Protein AF-A0A2V8HVE6-F1 (afdb_monomer)

Nearest PDB structures (foldseek):
  4n27-assembly1_C  TM=9.584E-01  e=2.350E-01  Brucella abortus 2308
  7d74-assembly1_G  TM=9.894E-01  e=5.280E-01  Homo sapiens
  5vmk-assembly1_C  TM=9.649E-01  e=5.981E-01  Acinetobacter baumannii
  7d73-assembly1_F  TM=6.670E-01  e=1.261E-01  Homo sapiens
  3foq-assembly1_A  TM=5.589E-01  e=1.048E+00  Mycobacterium tuberculosis

Solvent-accessible surface area (backbone atoms only — not comparable to full-atom values): 3031 Å² total; per-residue (Å²): 110,64,46,76,38,66,76,44,44,77,41,82,48,49,74,33,66,37,23,37,40,24,37,48,16,36,39,27,48,25,37,39,23,40,48,19,35,38,24,39,48,19,39,30,75,46,74,46,79,45,53,66,64,37,73,44,57,60,65,39,76,82

Mean predic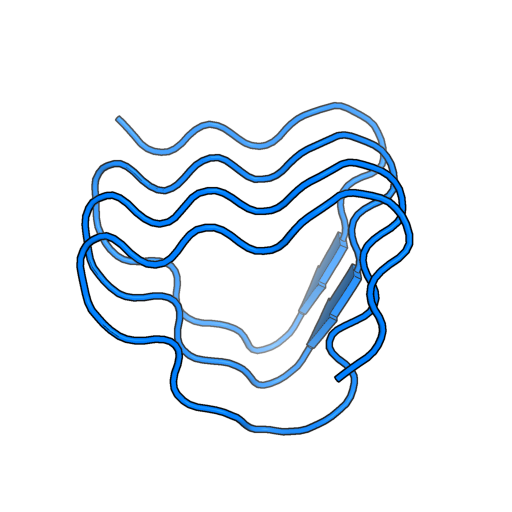ted aligned error: 3.52 Å

Foldseek 3Di:
DADADACEAAECEAADELEYHEHCEYHYLEYHAANEYHEANEYEHDHYYHYHNHYHYHPHYD

Radius of gyration: 9.66 Å; Cα contacts (8 Å, |Δi|>4): 193; chains: 1; bounding box: 19×22×23 Å

Secondary structure (DSSP, 8-state):
--EE-TT-EEES-EE-TT-EE-TT-EEES-EE-TT-EE-TT-EE-S--EEPTT-EEPTT-B-

Structure (mmCIF, N/CA/C/O backbone):
data_AF-A0A2V8HVE6-F1
#
_entry.id   AF-A0A2V8HVE6-F1
#
loop_
_atom_site.group_PDB
_atom_site.id
_atom_site.type_symbol
_atom_site.label_atom_id
_atom_site.label_alt_id
_atom_site.label_comp_id
_atom_site.label_asym_id
_atom_site.label_entity_id
_atom_site.label_seq_id
_atom_site.pdbx_PDB_ins_code
_atom_site.Cartn_x
_atom_site.Cartn_y
_atom_site.Cartn_z
_atom_site.occupancy
_atom_site.B_iso_or_equiv
_atom_site.auth_seq_id
_atom_site.auth_comp_id
_atom_site.auth_asym_id
_atom_site.auth_atom_id
_atom_site.pdbx_PDB_model_num
ATOM 1 N N . GLN A 1 1 ? 6.811 -12.118 -3.846 1.00 79.06 1 GLN A N 1
ATOM 2 C CA . GLN A 1 1 ? 5.739 -12.476 -2.886 1.00 79.06 1 GLN A CA 1
ATOM 3 C C . GLN A 1 1 ? 5.053 -11.188 -2.459 1.00 79.06 1 GLN A C 1
ATOM 5 O O . GLN A 1 1 ? 5.750 -10.192 -2.301 1.00 79.06 1 GLN A O 1
ATOM 10 N N . THR A 1 2 ? 3.724 -11.165 -2.365 1.00 87.62 2 THR A N 1
ATOM 11 C CA . THR A 1 2 ? 2.993 -9.986 -1.865 1.00 87.62 2 THR A CA 1
ATOM 12 C C . THR A 1 2 ? 3.090 -9.957 -0.342 1.00 87.62 2 THR A C 1
ATOM 14 O O . THR A 1 2 ? 2.916 -11.005 0.278 1.00 87.62 2 THR A O 1
ATOM 17 N N . HIS A 1 3 ? 3.396 -8.798 0.239 1.00 89.94 3 HIS A N 1
ATOM 18 C CA . HIS A 1 3 ? 3.462 -8.623 1.692 1.00 89.94 3 HIS A CA 1
ATOM 19 C C . HIS A 1 3 ? 2.358 -7.674 2.128 1.00 89.94 3 HIS A C 1
ATOM 21 O O . HIS A 1 3 ? 2.154 -6.628 1.510 1.00 89.94 3 HIS A O 1
ATOM 27 N N . VAL A 1 4 ? 1.652 -8.074 3.175 1.00 89.94 4 VAL A N 1
ATOM 28 C CA . VAL A 1 4 ? 0.581 -7.307 3.797 1.00 89.94 4 VAL A CA 1
ATOM 29 C C . VAL A 1 4 ? 0.947 -7.191 5.267 1.00 89.94 4 VAL A C 1
ATOM 31 O O . VAL A 1 4 ? 1.084 -8.209 5.944 1.00 89.94 4 VAL A O 1
ATOM 34 N N . GLU A 1 5 ? 1.191 -5.963 5.707 1.00 93.19 5 GLU A N 1
ATOM 35 C CA . GLU A 1 5 ? 1.606 -5.636 7.069 1.00 93.19 5 GLU A CA 1
ATOM 36 C C . GLU A 1 5 ? 0.415 -5.609 8.041 1.00 93.19 5 GLU A C 1
ATOM 38 O O . GLU A 1 5 ? -0.753 -5.755 7.668 1.00 93.19 5 GLU A O 1
ATOM 43 N N . GLU A 1 6 ? 0.720 -5.425 9.323 1.00 91.31 6 GLU A N 1
ATOM 44 C CA . GLU A 1 6 ? -0.259 -5.456 10.406 1.00 91.31 6 GLU A CA 1
ATOM 45 C C . GLU A 1 6 ? -1.345 -4.373 10.268 1.00 91.31 6 GLU A C 1
ATOM 47 O O . GLU A 1 6 ? -1.085 -3.217 9.926 1.00 91.31 6 GLU A O 1
ATOM 52 N N . SER A 1 7 ? -2.592 -4.752 10.567 1.00 91.56 7 SER A N 1
ATOM 53 C CA . SER A 1 7 ? -3.779 -3.883 10.480 1.00 91.56 7 SER A CA 1
ATOM 54 C C . SER A 1 7 ? -4.111 -3.347 9.078 1.00 91.56 7 SER A C 1
ATOM 56 O O . SER A 1 7 ? -4.958 -2.465 8.954 1.00 91.56 7 SER A O 1
ATOM 58 N N . ALA A 1 8 ? -3.493 -3.866 8.014 1.00 91.19 8 ALA A N 1
ATOM 59 C CA . ALA A 1 8 ? -3.902 -3.545 6.653 1.00 91.19 8 ALA A CA 1
ATOM 60 C C . ALA A 1 8 ? -5.246 -4.215 6.308 1.00 91.19 8 ALA A C 1
ATOM 62 O O . ALA A 1 8 ? -5.435 -5.414 6.525 1.00 91.19 8 ALA A O 1
ATOM 63 N N . ILE A 1 9 ? -6.177 -3.449 5.736 1.00 90.94 9 ILE A N 1
ATOM 64 C CA . ILE A 1 9 ? -7.487 -3.940 5.291 1.00 90.94 9 ILE A CA 1
ATOM 65 C C . ILE A 1 9 ? -7.528 -3.890 3.773 1.00 90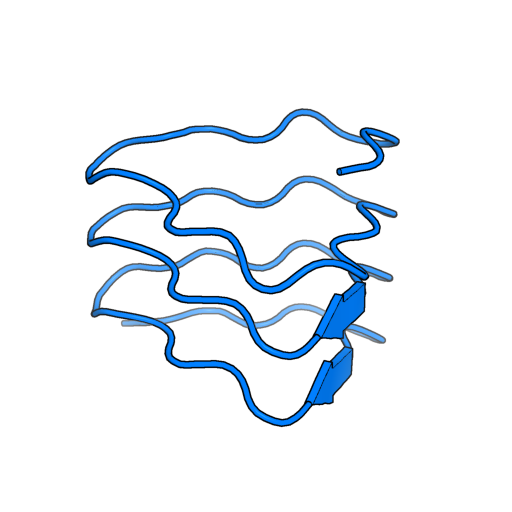.94 9 ILE A C 1
ATOM 67 O O . ILE A 1 9 ? -7.419 -2.823 3.174 1.00 90.94 9 ILE A O 1
ATOM 71 N N . VAL A 1 10 ? -7.732 -5.052 3.160 1.00 89.69 10 VAL A N 1
ATOM 72 C CA . VAL A 1 10 ? -7.904 -5.194 1.716 1.00 89.69 10 VAL A CA 1
ATOM 73 C C . VAL A 1 10 ? -9.304 -5.736 1.470 1.00 89.69 10 VAL A C 1
ATOM 75 O O . VAL A 1 10 ? -9.583 -6.889 1.789 1.00 89.69 10 VAL A O 1
ATOM 78 N N . ASP A 1 11 ? -10.185 -4.904 0.923 1.00 91.00 11 ASP A N 1
ATOM 79 C CA . ASP A 1 11 ? -11.577 -5.260 0.643 1.00 91.00 11 ASP A CA 1
ATOM 80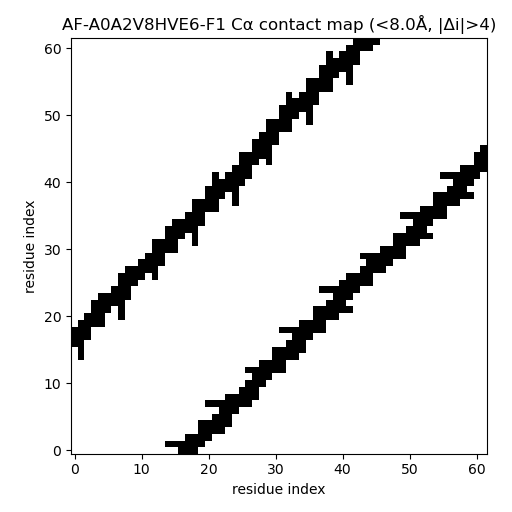 C C . ASP A 1 11 ? -11.894 -5.055 -0.841 1.00 91.00 11 ASP A C 1
ATOM 82 O O . ASP A 1 11 ? -11.575 -4.017 -1.422 1.00 91.00 11 ASP A O 1
ATOM 86 N N . GLY A 1 12 ? -12.460 -6.071 -1.494 1.00 87.31 12 GLY A N 1
ATOM 87 C CA . GLY A 1 12 ? -12.824 -6.012 -2.917 1.00 87.31 12 GLY A CA 1
ATOM 88 C C . GLY A 1 12 ? -11.698 -5.577 -3.870 1.00 87.31 12 GLY A C 1
ATOM 89 O O . GLY A 1 12 ? -11.985 -5.003 -4.917 1.00 87.31 12 GLY A O 1
ATOM 90 N N . SER A 1 13 ? -10.432 -5.797 -3.506 1.00 89.62 13 SER A N 1
ATOM 91 C CA . SER A 1 13 ? -9.267 -5.263 -4.224 1.00 89.62 13 SER A CA 1
ATOM 92 C C . SER A 1 13 ? -8.393 -6.373 -4.803 1.00 89.62 13 SER A C 1
ATOM 94 O O . SER A 1 13 ? -8.292 -7.465 -4.243 1.00 89.62 13 SER A O 1
ATOM 96 N N . ILE A 1 14 ? -7.737 -6.091 -5.928 1.00 90.00 14 ILE A N 1
ATOM 97 C CA . ILE A 1 14 ? -6.847 -7.026 -6.624 1.00 90.00 14 ILE A CA 1
ATOM 98 C C . ILE A 1 14 ? -5.414 -6.540 -6.455 1.00 90.00 14 ILE A C 1
ATOM 100 O O . ILE A 1 14 ? -5.071 -5.459 -6.922 1.00 90.00 14 ILE A O 1
ATOM 104 N N . ILE A 1 15 ? -4.560 -7.354 -5.833 1.00 89.19 15 ILE A N 1
ATOM 105 C CA . ILE A 1 15 ? -3.139 -7.038 -5.658 1.00 89.19 15 ILE A CA 1
ATOM 106 C C . ILE A 1 15 ? -2.308 -7.965 -6.536 1.00 89.19 15 ILE A C 1
ATOM 108 O O . ILE A 1 15 ? -2.283 -9.181 -6.335 1.00 89.19 15 ILE A O 1
ATOM 112 N N . TRP A 1 16 ? -1.610 -7.391 -7.512 1.00 90.94 16 TRP A N 1
ATOM 113 C CA . TRP A 1 16 ? -0.693 -8.132 -8.365 1.00 90.94 16 TRP A CA 1
ATOM 114 C C . TRP A 1 16 ? 0.581 -8.561 -7.601 1.00 90.94 16 TRP A C 1
ATOM 116 O O . TRP A 1 16 ? 0.886 -8.056 -6.516 1.00 90.94 16 TRP A O 1
ATOM 126 N N . PRO A 1 17 ? 1.357 -9.521 -8.143 1.00 89.88 17 PRO A N 1
AT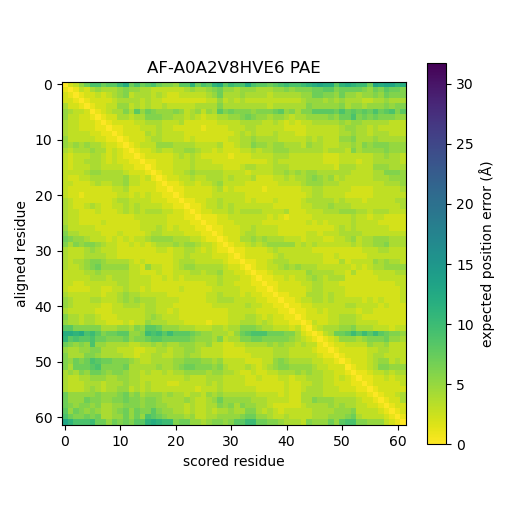OM 127 C CA . PRO A 1 17 ? 2.560 -10.027 -7.497 1.00 89.88 17 PRO A CA 1
ATOM 128 C C . PRO A 1 17 ? 3.570 -8.929 -7.147 1.00 89.88 17 PRO A C 1
ATOM 130 O O . PRO A 1 17 ? 3.787 -7.993 -7.918 1.00 89.88 17 PRO A O 1
ATOM 133 N N . ASN A 1 18 ? 4.245 -9.121 -6.010 1.00 90.75 18 ASN A N 1
ATOM 134 C CA . ASN A 1 18 ? 5.233 -8.194 -5.441 1.00 90.75 18 ASN A CA 1
ATOM 135 C C . ASN A 1 18 ? 4.639 -6.859 -4.964 1.00 90.75 18 ASN A C 1
ATOM 137 O O . ASN A 1 18 ? 5.348 -5.859 -4.938 1.00 90.75 18 ASN A O 1
ATOM 141 N N . GLY A 1 19 ? 3.361 -6.839 -4.582 1.00 90.31 19 GLY A N 1
ATOM 142 C CA . GLY A 1 19 ? 2.792 -5.722 -3.833 1.00 90.31 19 GLY A CA 1
ATOM 143 C C . GLY A 1 19 ? 3.311 -5.676 -2.391 1.00 90.31 19 GLY A C 1
ATOM 144 O O . GLY A 1 19 ? 3.502 -6.718 -1.757 1.00 90.31 19 GLY A O 1
ATOM 145 N N . TRP A 1 20 ? 3.521 -4.472 -1.878 1.00 92.00 20 TRP A N 1
ATOM 146 C CA . TRP A 1 20 ? 3.794 -4.185 -0.474 1.00 92.00 20 TRP A CA 1
ATOM 147 C C . TRP A 1 20 ? 2.678 -3.308 0.063 1.00 92.00 20 TRP A C 1
ATOM 149 O O . TRP A 1 20 ? 2.493 -2.201 -0.429 1.00 92.00 20 TRP A O 1
ATOM 159 N N . VAL A 1 21 ? 1.943 -3.808 1.051 1.00 91.88 21 VAL A N 1
ATOM 160 C CA . VAL A 1 21 ? 0.893 -3.064 1.740 1.00 91.88 21 VAL A CA 1
ATOM 161 C C . VAL A 1 21 ? 1.362 -2.757 3.149 1.00 91.88 21 VAL A C 1
ATOM 163 O O . VAL A 1 21 ? 1.494 -3.674 3.954 1.00 91.88 21 VAL A O 1
ATOM 166 N N . GLY A 1 22 ? 1.648 -1.483 3.410 1.00 92.31 22 GLY A N 1
ATOM 167 C CA . GLY A 1 22 ? 2.106 -0.988 4.700 1.00 92.31 22 GLY A CA 1
ATOM 168 C C . GLY A 1 22 ? 1.046 -1.085 5.802 1.00 92.31 22 GLY A C 1
ATOM 169 O O . GLY A 1 22 ? -0.127 -1.357 5.532 1.00 92.31 22 GLY A O 1
ATOM 170 N N . PRO A 1 23 ? 1.450 -0.866 7.062 1.00 93.88 23 PRO A N 1
ATOM 171 C CA . PRO A 1 23 ? 0.565 -1.027 8.206 1.00 93.88 23 PRO A CA 1
ATOM 172 C C . PRO A 1 23 ? -0.557 0.014 8.200 1.00 93.88 23 PRO A C 1
ATOM 174 O O . PRO A 1 23 ? -0.367 1.145 7.742 1.00 93.88 23 PRO A O 1
ATOM 177 N N . GLU A 1 24 ? -1.727 -0.366 8.716 1.00 93.19 24 GLU A N 1
ATOM 178 C CA . GLU A 1 24 ? -2.936 0.483 8.761 1.00 93.19 24 GLU A CA 1
ATOM 179 C C . GLU A 1 24 ? -3.401 0.994 7.377 1.00 93.19 24 GLU A C 1
ATOM 181 O O . GLU A 1 24 ? -4.167 1.955 7.281 1.00 93.19 24 GLU A O 1
ATOM 186 N N . ALA A 1 25 ? -2.927 0.391 6.281 1.00 92.38 25 ALA A N 1
ATOM 187 C CA . ALA A 1 25 ? -3.371 0.754 4.945 1.00 92.38 25 ALA A CA 1
ATOM 188 C C . ALA A 1 25 ? -4.762 0.169 4.665 1.00 92.38 25 ALA A C 1
ATOM 190 O O . ALA A 1 25 ? -5.010 -1.022 4.853 1.00 92.38 25 ALA A O 1
ATOM 191 N N . HIS A 1 26 ? -5.664 1.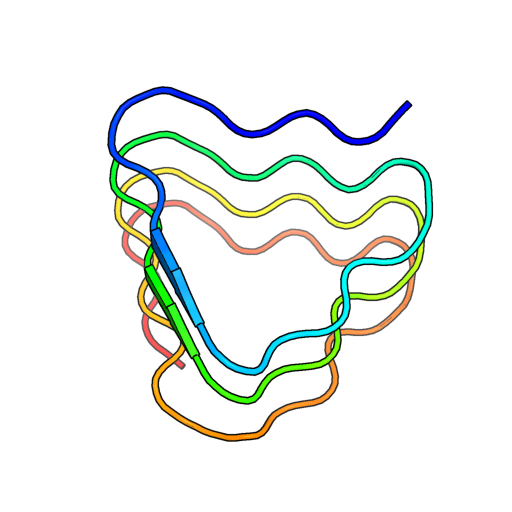005 4.169 1.00 92.56 26 HIS A N 1
ATOM 192 C CA . HIS A 1 26 ? -6.997 0.621 3.730 1.00 92.56 26 HIS A CA 1
ATOM 193 C C . HIS A 1 26 ? -7.057 0.661 2.211 1.00 92.56 26 HIS A C 1
ATOM 195 O O . HIS A 1 26 ? -6.876 1.711 1.603 1.00 92.56 26 HIS A O 1
ATOM 201 N N . VAL A 1 27 ? -7.308 -0.490 1.601 1.00 91.12 27 VAL A N 1
ATOM 202 C CA . VAL A 1 27 ? -7.368 -0.665 0.154 1.00 91.12 27 VAL A CA 1
ATOM 203 C C . VAL A 1 27 ? -8.732 -1.250 -0.186 1.00 91.12 27 VAL A C 1
ATOM 205 O O . VAL A 1 27 ? -8.999 -2.415 0.112 1.00 91.12 27 VAL A O 1
ATOM 208 N N . ARG A 1 28 ? -9.615 -0.436 -0.772 1.00 92.50 28 ARG A N 1
ATOM 209 C CA . ARG A 1 28 ? -10.988 -0.824 -1.112 1.00 92.50 28 ARG A CA 1
ATOM 210 C C . ARG A 1 28 ? -11.269 -0.683 -2.601 1.00 92.50 28 ARG A C 1
ATOM 212 O O . ARG A 1 28 ? -1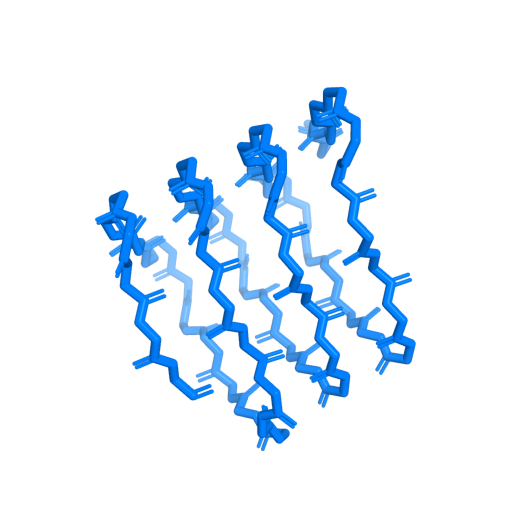1.013 0.362 -3.187 1.00 92.50 28 ARG A O 1
ATOM 219 N N . GLY A 1 29 ? -11.810 -1.737 -3.212 1.00 89.12 29 GLY A N 1
ATOM 220 C CA . GLY A 1 29 ? -12.272 -1.723 -4.603 1.00 89.12 29 GLY A CA 1
ATOM 221 C C . GLY A 1 29 ? -11.202 -1.431 -5.661 1.00 89.12 29 GLY A C 1
ATOM 222 O O . GLY A 1 29 ? -11.561 -1.090 -6.785 1.00 89.12 29 GLY A O 1
ATOM 223 N N . SER A 1 30 ? -9.910 -1.516 -5.333 1.00 90.38 30 SER A N 1
ATOM 224 C CA . SER A 1 30 ? -8.831 -1.017 -6.196 1.00 90.38 30 SER A CA 1
ATOM 225 C C . SER A 1 30 ? -7.959 -2.133 -6.769 1.00 90.38 30 SER A C 1
ATOM 227 O O . SER A 1 30 ? -7.923 -3.260 -6.272 1.00 90.38 30 SER A O 1
ATOM 229 N N . ILE A 1 31 ? -7.264 -1.826 -7.863 1.00 90.94 31 ILE A N 1
ATOM 230 C CA . ILE A 1 31 ? -6.362 -2.757 -8.542 1.00 90.94 31 ILE A CA 1
ATOM 231 C C . ILE A 1 31 ? -4.937 -2.230 -8.391 1.00 90.94 31 ILE A C 1
ATOM 233 O O . ILE A 1 31 ? -4.595 -1.202 -8.970 1.00 90.94 31 ILE A O 1
ATOM 237 N N . LEU A 1 32 ? -4.101 -2.941 -7.635 1.00 90.19 32 LEU A N 1
ATOM 238 C CA . LEU A 1 32 ? -2.687 -2.624 -7.441 1.00 90.19 32 LEU A CA 1
ATOM 239 C C . LEU A 1 32 ? -1.822 -3.410 -8.418 1.00 90.19 32 LEU A C 1
ATOM 241 O O . LEU A 1 32 ? -1.776 -4.636 -8.327 1.00 90.19 32 LEU A O 1
ATOM 245 N N . GLY A 1 33 ? -1.126 -2.711 -9.319 1.00 91.62 33 GLY A N 1
ATOM 246 C CA . GLY A 1 33 ? -0.160 -3.268 -10.267 1.00 91.62 33 GLY A CA 1
ATOM 247 C C . GLY A 1 33 ? 1.025 -4.003 -9.624 1.00 91.62 33 GLY A C 1
ATOM 248 O O . GLY A 1 33 ? 1.175 -4.093 -8.403 1.00 91.62 33 GLY A O 1
ATOM 249 N N . ARG A 1 34 ? 1.892 -4.573 -10.463 1.00 92.12 34 ARG A N 1
ATOM 250 C CA . ARG A 1 34 ? 3.080 -5.326 -10.031 1.00 92.12 34 ARG A CA 1
ATOM 251 C C . ARG A 1 34 ? 4.106 -4.397 -9.395 1.00 92.12 34 ARG A C 1
ATOM 253 O O . ARG A 1 34 ? 4.319 -3.284 -9.873 1.00 92.12 34 ARG A O 1
ATOM 260 N N . ASN A 1 35 ? 4.812 -4.887 -8.373 1.00 90.88 35 ASN A N 1
ATOM 261 C CA . ASN A 1 35 ? 5.831 -4.102 -7.659 1.00 90.88 35 ASN A CA 1
ATOM 262 C C . ASN A 1 35 ? 5.279 -2.775 -7.087 1.00 90.88 35 ASN A C 1
ATOM 264 O O . ASN A 1 35 ? 5.994 -1.775 -7.035 1.00 90.88 35 ASN A O 1
ATOM 268 N N . CYS A 1 36 ? 4.003 -2.758 -6.693 1.00 90.81 36 CYS A N 1
ATOM 269 C CA . CYS A 1 36 ? 3.384 -1.620 -6.023 1.00 90.81 36 CYS A CA 1
ATOM 270 C C . CYS A 1 36 ? 3.845 -1.534 -4.562 1.00 90.81 36 CYS A C 1
ATOM 272 O O . CYS A 1 36 ? 3.927 -2.554 -3.877 1.00 90.81 36 CYS A O 1
ATOM 274 N N . HIS A 1 37 ? 4.104 -0.322 -4.077 1.00 92.06 37 HIS A N 1
ATOM 275 C CA . HIS A 1 37 ? 4.336 -0.053 -2.663 1.00 92.06 37 HIS A CA 1
ATOM 276 C C . HIS A 1 37 ? 3.255 0.880 -2.126 1.00 92.06 37 HIS A C 1
ATOM 278 O O . HIS A 1 37 ? 3.069 1.974 -2.652 1.00 92.06 37 HIS A O 1
ATOM 284 N N . VAL A 1 38 ? 2.554 0.451 -1.086 1.00 91.75 38 VAL A N 1
ATOM 285 C CA . VAL A 1 38 ? 1.552 1.226 -0.365 1.00 91.75 38 VAL A CA 1
ATOM 286 C C . VAL A 1 38 ? 2.130 1.562 0.999 1.00 91.75 38 VAL A C 1
ATOM 288 O O . VAL A 1 38 ? 2.449 0.662 1.775 1.00 91.75 38 VAL A O 1
ATOM 291 N N . GLY A 1 39 ? 2.283 2.853 1.265 1.00 92.12 39 GLY A N 1
ATOM 292 C CA . GLY A 1 39 ? 2.785 3.365 2.529 1.00 92.12 39 GLY A CA 1
ATOM 293 C C . GLY A 1 39 ? 1.852 3.111 3.713 1.00 92.12 39 GLY A C 1
ATOM 294 O O . GLY A 1 39 ? 0.731 2.610 3.584 1.00 92.12 39 GLY A O 1
ATOM 295 N N . ARG A 1 40 ? 2.323 3.496 4.895 1.00 93.44 40 ARG A N 1
ATOM 296 C CA . ARG A 1 40 ? 1.572 3.408 6.148 1.00 93.44 40 ARG A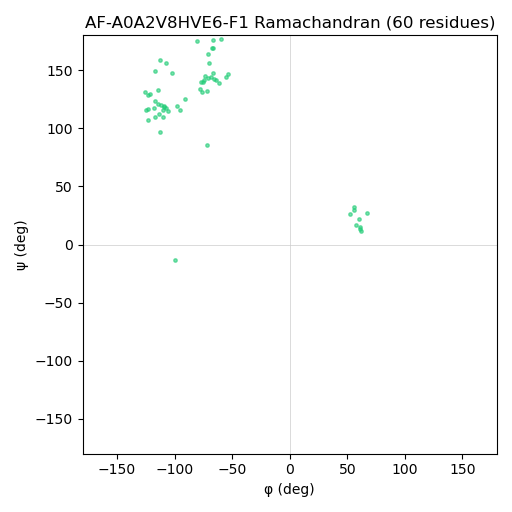 CA 1
ATOM 297 C C . ARG A 1 40 ? 0.364 4.343 6.139 1.00 93.44 40 ARG A C 1
ATOM 299 O O . ARG A 1 40 ? 0.459 5.485 5.686 1.00 93.44 40 ARG A O 1
ATOM 306 N N . ASN A 1 41 ? -0.747 3.884 6.718 1.00 92.69 41 ASN A N 1
ATOM 307 C CA . ASN A 1 41 ? -1.960 4.684 6.923 1.00 92.69 41 ASN A CA 1
ATOM 308 C C . ASN A 1 41 ? -2.497 5.302 5.613 1.00 92.69 41 ASN A C 1
ATOM 310 O O . ASN A 1 41 ? -3.068 6.397 5.599 1.00 92.69 41 ASN A O 1
ATOM 314 N N . VAL A 1 42 ? -2.266 4.624 4.489 1.00 92.62 42 VAL A N 1
ATOM 315 C CA . VAL A 1 42 ? -2.840 5.002 3.198 1.00 92.62 42 VAL A CA 1
ATOM 316 C C . VAL A 1 42 ? -4.315 4.625 3.183 1.00 92.62 42 VAL A C 1
ATOM 318 O O . VAL A 1 42 ? -4.698 3.583 3.704 1.00 92.62 42 VAL A O 1
ATOM 321 N N . SER A 1 43 ? -5.161 5.458 2.586 1.00 91.88 43 SER A N 1
ATOM 322 C CA . SER A 1 43 ? -6.570 5.119 2.354 1.00 91.88 43 SER A CA 1
ATOM 323 C C . SER A 1 43 ? -6.886 5.234 0.872 1.00 91.88 43 SER A C 1
ATOM 325 O O . SER A 1 43 ? -6.765 6.311 0.299 1.00 91.88 43 SER A O 1
ATOM 327 N N . ILE A 1 44 ? -7.247 4.109 0.266 1.00 90.62 44 ILE A N 1
ATOM 328 C CA . ILE A 1 44 ? -7.751 4.001 -1.098 1.00 90.62 44 ILE A CA 1
ATOM 329 C C . ILE A 1 44 ? -9.204 3.571 -0.960 1.00 90.62 44 ILE A C 1
ATOM 331 O O . ILE A 1 44 ? -9.482 2.392 -0.735 1.00 90.62 44 ILE A O 1
ATOM 335 N N . ASP A 1 45 ? -10.117 4.534 -1.022 1.00 86.75 45 ASP A N 1
ATOM 336 C CA . ASP A 1 45 ? -11.556 4.276 -0.880 1.00 86.75 45 ASP A CA 1
ATOM 337 C C . ASP A 1 45 ? -12.267 4.223 -2.239 1.00 86.75 45 ASP A C 1
ATOM 339 O O . ASP A 1 45 ? -13.407 3.762 -2.333 1.00 86.75 45 ASP A O 1
ATOM 343 N N . THR A 1 46 ? -11.604 4.679 -3.303 1.00 83.31 46 THR A N 1
ATOM 344 C CA . THR A 1 46 ? -12.163 4.708 -4.653 1.00 83.31 46 THR A CA 1
ATOM 345 C C . THR A 1 46 ? -11.619 3.572 -5.528 1.00 83.31 46 THR A C 1
ATOM 347 O O . THR A 1 46 ? -10.463 3.161 -5.382 1.00 83.31 46 THR A O 1
ATOM 350 N N . PRO A 1 47 ? -12.427 3.047 -6.474 1.00 84.81 47 PRO A N 1
ATOM 351 C CA . PRO A 1 47 ? -11.977 2.022 -7.403 1.00 84.81 47 PRO A CA 1
ATOM 352 C C . PRO A 1 47 ? -11.011 2.619 -8.428 1.00 84.81 47 PRO A C 1
ATOM 354 O O . PRO A 1 47 ? -11.395 3.032 -9.523 1.00 84.81 47 PRO A O 1
ATOM 357 N N . ILE A 1 48 ? -9.739 2.675 -8.046 1.00 88.31 48 ILE A N 1
ATOM 358 C CA . ILE A 1 48 ? -8.644 3.156 -8.883 1.00 88.31 48 ILE A CA 1
ATOM 359 C C . ILE A 1 48 ? -7.763 2.007 -9.350 1.00 88.31 48 ILE A C 1
ATOM 361 O O . ILE A 1 48 ? -7.661 0.951 -8.721 1.00 88.31 48 ILE A O 1
ATOM 365 N N . VAL A 1 49 ? -7.081 2.252 -10.463 1.00 90.31 49 VAL A N 1
ATOM 366 C CA . VAL A 1 49 ? -6.041 1.368 -10.976 1.00 90.31 49 VAL A CA 1
ATOM 367 C C . VAL A 1 49 ? -4.695 2.018 -10.700 1.00 90.31 49 VAL A C 1
ATOM 369 O O . VAL A 1 49 ? -4.380 3.078 -11.239 1.00 90.31 49 VAL A O 1
ATOM 372 N N . VAL A 1 50 ? -3.903 1.375 -9.851 1.00 89.19 50 VAL A N 1
ATOM 373 C CA . VAL A 1 50 ? -2.530 1.763 -9.542 1.00 89.19 50 VAL A CA 1
ATOM 374 C C . VAL A 1 50 ? -1.607 1.031 -10.508 1.00 89.19 50 VAL A C 1
ATOM 376 O O . VAL A 1 50 ? -1.664 -0.193 -10.638 1.00 89.19 50 VAL A O 1
ATOM 379 N N . GLY A 1 51 ? -0.773 1.794 -11.212 1.00 89.94 51 GLY A N 1
ATOM 380 C CA . GLY A 1 51 ? 0.141 1.261 -12.215 1.00 89.94 51 GLY A CA 1
ATOM 381 C C . GLY A 1 51 ? 1.241 0.366 -11.635 1.00 89.94 51 GLY A C 1
ATOM 382 O O . GLY A 1 51 ? 1.479 0.298 -10.427 1.00 89.94 51 GLY A O 1
ATOM 383 N N . ASP A 1 52 ? 1.947 -0.320 -12.531 1.00 91.69 52 ASP A N 1
ATOM 384 C CA . ASP A 1 52 ? 3.133 -1.094 -12.167 1.00 91.69 52 ASP A CA 1
ATOM 385 C C . ASP A 1 52 ? 4.247 -0.165 -11.647 1.00 91.69 52 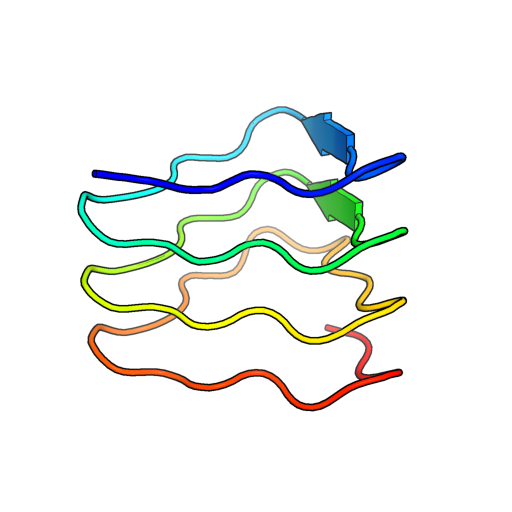ASP A C 1
ATOM 387 O O . ASP A 1 52 ? 4.476 0.916 -12.195 1.00 91.69 52 ASP A O 1
ATOM 391 N N . LYS A 1 53 ? 4.981 -0.609 -10.617 1.00 90.19 53 LYS A N 1
ATOM 392 C CA . LYS A 1 53 ? 6.074 0.138 -9.955 1.00 90.19 53 LYS A CA 1
ATOM 393 C C . LYS A 1 53 ? 5.647 1.477 -9.338 1.00 90.19 53 LYS A C 1
ATOM 395 O O . LYS A 1 53 ? 6.484 2.356 -9.133 1.00 90.19 53 LYS A O 1
ATOM 400 N N . THR A 1 54 ? 4.362 1.650 -9.039 1.00 91.19 54 THR A N 1
ATOM 401 C CA . THR A 1 54 ? 3.882 2.832 -8.321 1.00 91.19 54 THR A CA 1
ATOM 402 C C . THR A 1 54 ? 4.184 2.732 -6.830 1.00 91.19 54 THR A C 1
ATOM 404 O O . THR A 1 54 ? 4.022 1.681 -6.209 1.00 91.19 54 THR A O 1
ATOM 407 N N . VAL A 1 55 ? 4.581 3.865 -6.258 1.00 91.69 55 VAL A N 1
ATOM 408 C CA . VAL A 1 55 ? 4.779 4.048 -4.823 1.00 91.69 55 VAL A CA 1
ATOM 409 C C . VAL A 1 55 ? 3.748 5.054 -4.330 1.00 91.69 55 VAL A C 1
ATOM 411 O O . VAL A 1 55 ? 3.709 6.185 -4.809 1.00 91.69 55 VAL A O 1
ATOM 414 N N . ILE A 1 56 ? 2.914 4.636 -3.386 1.00 90.06 56 ILE A N 1
ATOM 415 C CA . ILE A 1 56 ? 1.991 5.492 -2.651 1.00 90.06 56 ILE A CA 1
ATOM 416 C C . ILE A 1 56 ? 2.662 5.821 -1.325 1.00 90.06 56 ILE A C 1
ATOM 418 O O . ILE A 1 56 ? 2.981 4.928 -0.545 1.00 90.06 56 ILE A O 1
ATOM 422 N N . THR A 1 57 ? 2.904 7.103 -1.089 1.00 90.31 57 THR A N 1
ATOM 423 C CA . THR A 1 57 ? 3.551 7.596 0.127 1.00 90.31 57 THR A CA 1
ATOM 424 C C . THR A 1 57 ? 2.657 7.453 1.355 1.00 90.31 57 THR A C 1
ATOM 426 O O . THR A 1 57 ? 1.430 7.436 1.244 1.00 90.31 57 THR A O 1
ATOM 429 N N . ASP A 1 58 ? 3.269 7.400 2.534 1.00 91.75 58 ASP A N 1
ATOM 430 C CA . ASP A 1 58 ? 2.553 7.325 3.808 1.00 91.75 58 ASP A CA 1
ATOM 431 C C . ASP A 1 58 ? 1.524 8.456 3.954 1.00 91.75 58 ASP A C 1
ATOM 433 O O . ASP A 1 58 ? 1.733 9.572 3.473 1.00 91.75 58 ASP A O 1
ATOM 437 N N . TYR A 1 59 ? 0.409 8.165 4.627 1.00 90.44 59 TYR A N 1
ATOM 438 C CA . TYR A 1 59 ? -0.698 9.099 4.879 1.00 90.44 59 TYR A CA 1
ATOM 439 C C . TYR A 1 59 ? -1.392 9.655 3.621 1.00 90.44 59 TYR A C 1
ATOM 441 O O . TYR A 1 59 ? -2.183 10.598 3.718 1.00 90.44 59 TYR A O 1
ATOM 449 N N . SER A 1 60 ? -1.140 9.075 2.444 1.00 89.00 60 SER A N 1
ATOM 450 C CA . SER A 1 60 ? -1.828 9.468 1.210 1.00 89.00 60 SER A CA 1
ATOM 451 C C . SER A 1 60 ? -3.273 8.970 1.200 1.00 89.00 60 SER A C 1
ATOM 453 O O . SER A 1 60 ? -3.574 7.880 1.690 1.00 89.00 60 SER A O 1
ATOM 455 N N . ARG A 1 61 ? -4.172 9.763 0.611 1.00 88.31 61 ARG A N 1
ATOM 456 C CA . ARG A 1 61 ? -5.582 9.401 0.425 1.00 88.31 61 ARG A CA 1
ATOM 457 C C . ARG A 1 61 ? -5.966 9.528 -1.042 1.00 88.31 61 ARG A C 1
ATOM 459 O O . ARG A 1 61 ? -5.650 10.552 -1.650 1.00 88.31 61 ARG A O 1
ATOM 466 N N . LEU A 1 62 ? -6.617 8.494 -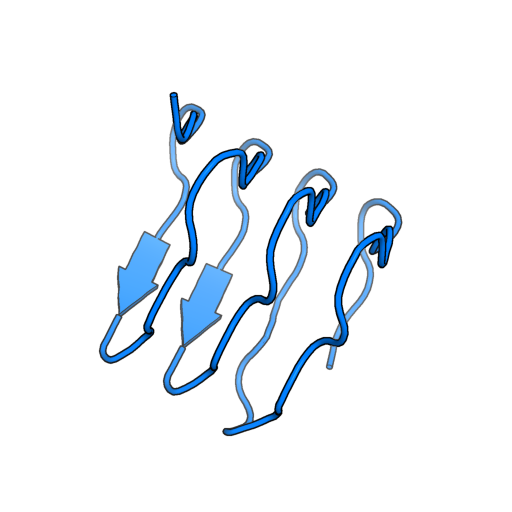1.570 1.00 84.25 62 LEU A N 1
ATOM 467 C CA . LEU A 1 62 ? -7.027 8.348 -2.968 1.00 84.25 62 LEU A CA 1
ATOM 468 C C . LEU A 1 62 ? -8.485 7.873 -3.073 1.00 84.25 62 LEU A C 1
ATOM 470 O O . LEU A 1 62 ? -8.906 7.017 -2.260 1.00 84.25 62 LEU A O 1
#

Sequence (62 aa):
QTHVEESAIVDGSIIWPNGWVGPEAHVRGSILGRNCHVGRNVSIDTPIVVGDKTVITDYSRL

pLDDT: mean 90.32, std 2.51, range [79.06, 93.88]